Protein AF-A0A1W6KHS9-F1 (afdb_monomer_lite)

Structure (mmCIF, N/CA/C/O backbone):
data_AF-A0A1W6KHS9-F1
#
_entry.id   AF-A0A1W6KHS9-F1
#
loop_
_atom_site.group_PDB
_atom_site.id
_atom_site.type_symbol
_atom_site.label_atom_id
_atom_site.label_alt_id
_atom_site.label_comp_id
_atom_site.label_asym_id
_atom_site.label_entity_id
_atom_site.label_seq_id
_atom_site.pdbx_PDB_ins_code
_atom_site.Cartn_x
_atom_site.Cartn_y
_atom_site.Cartn_z
_atom_site.occupancy
_atom_site.B_iso_or_equiv
_atom_site.auth_seq_id
_atom_site.auth_comp_id
_atom_site.auth_asym_id
_atom_site.auth_atom_id
_atom_site.pdbx_PDB_model_num
ATOM 1 N N . MET A 1 1 ? 26.638 -10.730 1.265 1.00 33.09 1 MET A N 1
ATOM 2 C CA . MET A 1 1 ? 27.131 -9.361 1.001 1.00 33.09 1 MET A CA 1
ATOM 3 C C . MET A 1 1 ? 26.267 -8.772 -0.102 1.00 33.09 1 MET A C 1
ATOM 5 O O . MET A 1 1 ? 26.413 -9.170 -1.249 1.00 33.09 1 MET A O 1
ATOM 9 N N . ALA A 1 2 ? 25.277 -7.951 0.254 1.00 42.00 2 ALA A N 1
ATOM 10 C CA . ALA A 1 2 ? 24.339 -7.380 -0.707 1.00 42.00 2 ALA A CA 1
ATOM 11 C C . ALA A 1 2 ? 25.073 -6.368 -1.598 1.00 42.00 2 ALA A C 1
ATOM 13 O O . ALA A 1 2 ? 25.614 -5.383 -1.098 1.00 42.00 2 ALA A O 1
ATOM 14 N N . HIS A 1 3 ? 25.102 -6.616 -2.908 1.00 44.16 3 HIS A N 1
ATOM 15 C CA . HIS A 1 3 ? 25.538 -5.633 -3.896 1.00 44.16 3 HIS A CA 1
ATOM 16 C C . HIS A 1 3 ? 24.518 -4.490 -3.939 1.00 44.16 3 HIS A C 1
ATOM 18 O O . HIS A 1 3 ? 23.639 -4.446 -4.796 1.00 44.16 3 HIS A O 1
ATOM 24 N N . VAL A 1 4 ? 24.628 -3.548 -3.004 1.00 51.12 4 VAL A N 1
ATOM 25 C CA . VAL A 1 4 ? 24.019 -2.229 -3.159 1.00 51.12 4 VAL A CA 1
ATOM 26 C C . VAL A 1 4 ? 24.835 -1.534 -4.241 1.00 51.12 4 VAL A C 1
ATOM 28 O O . VAL A 1 4 ? 25.928 -1.024 -3.990 1.00 51.12 4 VAL A O 1
ATOM 31 N N . ARG A 1 5 ? 24.354 -1.618 -5.484 1.00 61.16 5 ARG A N 1
ATOM 32 C CA . ARG A 1 5 ? 24.939 -0.923 -6.632 1.00 61.16 5 ARG A CA 1
ATOM 33 C C . ARG A 1 5 ? 25.019 0.559 -6.257 1.00 61.16 5 ARG A C 1
ATOM 35 O O . ARG A 1 5 ? 23.987 1.172 -5.992 1.00 61.16 5 ARG A O 1
ATOM 42 N N . ARG A 1 6 ? 26.234 1.118 -6.161 1.00 52.75 6 ARG A N 1
ATOM 43 C CA . ARG A 1 6 ? 26.413 2.567 -6.006 1.00 52.75 6 ARG A CA 1
ATOM 44 C C . ARG A 1 6 ? 25.674 3.218 -7.168 1.00 52.75 6 ARG A C 1
ATOM 46 O O . ARG A 1 6 ? 26.001 2.954 -8.321 1.00 52.75 6 ARG A O 1
ATOM 53 N N . MET A 1 7 ? 24.655 4.015 -6.863 1.00 54.56 7 MET A N 1
ATOM 54 C CA . MET A 1 7 ? 24.063 4.904 -7.851 1.00 54.56 7 MET A CA 1
ATOM 55 C C . MET A 1 7 ? 25.090 6.003 -8.096 1.00 54.56 7 MET A C 1
ATOM 57 O O . MET A 1 7 ? 25.150 6.981 -7.348 1.00 54.56 7 MET A O 1
ATOM 61 N N . ASP A 1 8 ? 25.972 5.783 -9.068 1.00 49.53 8 ASP A N 1
ATOM 62 C CA . ASP A 1 8 ? 26.931 6.789 -9.500 1.00 49.53 8 ASP A CA 1
ATOM 63 C C . ASP A 1 8 ? 26.150 8.035 -9.927 1.00 49.53 8 ASP A C 1
ATOM 65 O O . ASP A 1 8 ? 25.478 8.071 -10.956 1.00 49.53 8 ASP A O 1
ATOM 69 N N . ARG A 1 9 ? 26.217 9.079 -9.094 1.00 54.19 9 ARG A N 1
ATOM 70 C CA . ARG A 1 9 ? 25.712 10.427 -9.387 1.00 54.19 9 ARG A CA 1
ATOM 71 C C . ARG A 1 9 ? 26.626 11.121 -10.404 1.00 54.19 9 ARG A C 1
ATOM 73 O O . ARG A 1 9 ? 27.145 12.200 -10.137 1.00 54.19 9 ARG A O 1
ATOM 80 N N . GLN A 1 10 ? 26.858 10.505 -11.559 1.00 48.47 10 GLN A N 1
ATOM 81 C CA . GLN A 1 10 ? 27.621 11.101 -12.654 1.00 48.47 10 GLN A CA 1
ATOM 82 C C . GLN A 1 10 ? 26.819 11.026 -13.952 1.00 48.47 10 GLN A C 1
ATOM 84 O O . GLN A 1 10 ? 26.829 10.015 -14.641 1.00 48.47 10 GLN A O 1
ATOM 89 N N . GLY A 1 11 ? 26.113 12.118 -14.267 1.00 51.16 11 GLY A N 1
ATOM 90 C CA . GLY A 1 11 ? 25.735 12.542 -15.627 1.00 51.16 11 GLY A CA 1
ATOM 91 C C . GLY A 1 11 ? 24.820 11.649 -16.480 1.00 51.16 11 GLY A C 1
ATOM 92 O O . GLY A 1 11 ? 24.346 12.110 -17.514 1.00 51.16 11 GLY A O 1
ATOM 93 N N . GLY A 1 12 ? 24.540 10.408 -16.084 1.00 55.84 12 GLY A N 1
ATOM 94 C CA . GLY A 1 12 ? 23.718 9.460 -16.831 1.00 55.84 12 GLY A CA 1
ATOM 95 C C . GLY A 1 12 ? 22.247 9.528 -16.426 1.00 55.84 12 GLY A C 1
ATOM 96 O O . GLY A 1 12 ? 21.903 9.428 -15.252 1.00 55.84 12 GLY A O 1
ATOM 97 N N . ARG A 1 13 ? 21.351 9.682 -17.404 1.00 71.31 13 ARG A N 1
ATOM 98 C CA . ARG A 1 13 ? 19.891 9.603 -17.218 1.00 71.31 13 ARG A CA 1
ATOM 99 C C . ARG A 1 13 ? 19.516 8.319 -16.453 1.00 71.31 13 ARG A C 1
ATOM 101 O O . ARG A 1 13 ? 19.798 7.237 -16.972 1.00 71.31 13 ARG A O 1
ATOM 108 N N . MET A 1 14 ? 18.828 8.436 -15.303 1.00 76.88 14 MET A N 1
ATOM 109 C CA . MET A 1 14 ? 18.243 7.289 -14.573 1.00 76.88 14 MET A CA 1
ATOM 110 C C . MET A 1 14 ? 17.533 6.362 -15.558 1.00 76.88 14 MET A C 1
ATOM 112 O O . MET A 1 14 ? 16.742 6.837 -16.380 1.00 76.88 14 MET A O 1
ATOM 116 N N . ASP A 1 15 ? 17.825 5.065 -15.520 1.00 77.88 15 ASP A N 1
ATOM 117 C CA . ASP A 1 15 ? 17.180 4.081 -16.389 1.00 77.88 15 ASP A CA 1
ATOM 118 C C . ASP A 1 15 ? 15.760 3.719 -15.916 1.00 77.88 15 ASP A C 1
ATOM 120 O O . ASP A 1 15 ? 15.308 4.188 -14.872 1.00 77.88 15 ASP A O 1
ATOM 124 N N . ALA A 1 16 ? 14.987 2.982 -16.724 1.00 79.62 16 ALA A N 1
ATOM 125 C CA . ALA A 1 16 ? 13.619 2.608 -16.350 1.00 79.62 16 ALA A CA 1
ATOM 126 C C . ALA A 1 16 ? 13.551 1.852 -15.021 1.00 79.62 16 ALA A C 1
ATOM 128 O O . ALA A 1 16 ? 12.618 2.073 -14.250 1.00 79.62 16 ALA A O 1
ATOM 129 N N . ARG A 1 17 ? 14.545 1.008 -14.742 1.00 81.62 17 ARG A N 1
ATOM 130 C CA . ARG A 1 17 ? 14.617 0.224 -13.515 1.00 81.62 17 ARG A CA 1
ATOM 131 C C . ARG A 1 17 ? 14.865 1.117 -12.305 1.00 81.62 17 ARG A C 1
ATOM 133 O O . ARG A 1 17 ? 14.144 1.004 -11.321 1.00 81.62 17 ARG A O 1
ATOM 140 N N . ASP A 1 18 ? 15.823 2.031 -12.385 1.00 83.75 18 ASP A N 1
ATOM 141 C CA . ASP A 1 18 ? 16.113 3.000 -11.329 1.00 83.75 18 ASP A CA 1
ATOM 142 C C . ASP A 1 18 ? 14.894 3.882 -11.040 1.00 83.75 18 ASP A C 1
ATOM 144 O O . ASP A 1 18 ? 14.545 4.121 -9.883 1.00 83.75 18 ASP A O 1
ATOM 148 N N . ARG A 1 19 ? 14.203 4.337 -12.096 1.00 84.75 19 ARG A N 1
ATOM 149 C CA . ARG A 1 19 ? 12.957 5.107 -11.960 1.00 84.75 19 ARG A CA 1
ATOM 150 C C . ARG A 1 19 ? 11.859 4.284 -11.285 1.00 84.75 19 ARG A C 1
ATOM 152 O O . ARG A 1 19 ? 11.175 4.815 -10.415 1.00 84.75 19 ARG A O 1
ATOM 159 N N . LEU A 1 20 ? 11.716 3.006 -11.642 1.00 85.69 20 LEU A N 1
ATOM 160 C CA . LEU A 1 20 ? 10.753 2.102 -11.013 1.00 85.69 20 LEU A CA 1
ATOM 161 C C . LEU A 1 20 ? 11.074 1.884 -9.530 1.00 85.69 20 LEU A C 1
ATOM 163 O O . LEU A 1 20 ? 10.178 1.978 -8.701 1.00 85.69 20 LEU A O 1
ATOM 167 N N . ILE A 1 21 ? 12.341 1.660 -9.176 1.00 87.69 21 ILE A N 1
ATOM 168 C CA . ILE A 1 21 ? 12.764 1.490 -7.778 1.00 87.69 21 ILE A CA 1
ATOM 169 C C . ILE A 1 21 ? 12.412 2.731 -6.949 1.00 87.69 21 ILE A C 1
ATOM 171 O O . ILE A 1 21 ? 11.853 2.601 -5.861 1.00 87.69 21 ILE A O 1
ATOM 175 N N . VAL A 1 22 ? 12.694 3.932 -7.463 1.00 91.94 22 VAL A N 1
ATOM 176 C CA . VAL A 1 22 ? 12.354 5.184 -6.767 1.00 91.94 22 VAL A CA 1
ATOM 177 C C . VAL A 1 22 ? 10.842 5.370 -6.647 1.00 91.94 22 VAL A C 1
ATOM 179 O O . VAL A 1 22 ? 10.371 5.767 -5.583 1.00 91.94 22 VAL A O 1
ATOM 182 N N . ALA A 1 23 ? 10.077 5.050 -7.693 1.00 90.94 23 ALA A N 1
ATOM 183 C CA . ALA A 1 23 ? 8.619 5.125 -7.655 1.00 90.94 23 ALA A CA 1
ATOM 184 C C . ALA A 1 23 ? 8.026 4.169 -6.605 1.00 90.94 23 ALA A C 1
ATOM 186 O O . ALA A 1 23 ? 7.228 4.594 -5.772 1.00 90.94 23 ALA A O 1
ATOM 187 N N . LEU A 1 24 ? 8.476 2.910 -6.582 1.00 90.94 24 LEU A N 1
ATOM 188 C CA . LEU A 1 24 ? 8.040 1.914 -5.600 1.00 90.94 24 LEU A CA 1
ATOM 189 C C . LEU A 1 24 ? 8.432 2.310 -4.172 1.00 90.94 24 LEU A C 1
ATOM 191 O O . LEU A 1 24 ? 7.641 2.148 -3.245 1.00 90.94 24 LEU A O 1
ATOM 195 N N . TYR A 1 25 ? 9.628 2.872 -3.985 1.00 95.81 25 TYR A N 1
ATOM 196 C CA . TYR A 1 25 ? 10.045 3.405 -2.689 1.00 95.81 25 TYR A CA 1
ATOM 197 C C . TYR A 1 25 ? 9.146 4.559 -2.227 1.00 95.81 25 TYR A C 1
ATOM 199 O O . TYR A 1 25 ? 8.709 4.571 -1.076 1.00 95.81 25 TYR A O 1
ATOM 207 N N . ALA A 1 26 ? 8.846 5.513 -3.113 1.00 96.00 26 ALA A N 1
ATOM 208 C CA . ALA A 1 26 ? 7.970 6.637 -2.799 1.00 96.00 26 ALA A CA 1
ATOM 209 C C . ALA A 1 26 ? 6.557 6.162 -2.423 1.00 96.00 26 ALA A C 1
ATOM 211 O O . ALA A 1 26 ? 6.001 6.631 -1.431 1.00 96.00 26 ALA A O 1
ATOM 212 N N . GLN A 1 27 ? 6.019 5.183 -3.155 1.00 94.75 27 GLN A N 1
ATOM 213 C CA . GLN A 1 27 ? 4.734 4.559 -2.843 1.00 94.75 27 GLN A CA 1
ATOM 214 C C . GLN A 1 27 ? 4.753 3.884 -1.464 1.00 94.75 27 GLN A C 1
ATOM 216 O O . GLN A 1 27 ? 3.860 4.122 -0.654 1.00 94.75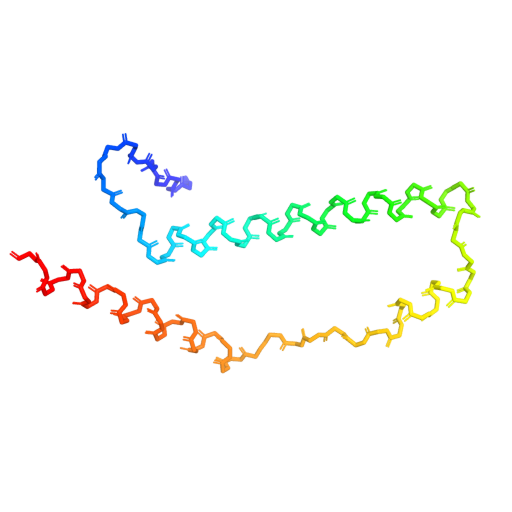 27 GLN A O 1
ATOM 221 N N . LEU A 1 28 ? 5.788 3.094 -1.161 1.00 96.25 28 LEU A N 1
ATOM 222 C CA . LEU A 1 28 ? 5.919 2.432 0.139 1.00 96.25 28 LEU A CA 1
ATOM 223 C C . LEU A 1 28 ? 6.048 3.437 1.295 1.00 96.25 28 LEU A C 1
ATOM 225 O O . LEU A 1 28 ? 5.523 3.203 2.382 1.00 96.25 28 LEU A O 1
ATOM 229 N N . LYS A 1 29 ? 6.744 4.559 1.081 1.00 97.12 29 LYS A N 1
ATOM 230 C CA . LYS A 1 29 ? 6.851 5.634 2.076 1.00 97.12 29 LYS A CA 1
ATOM 231 C C . LYS A 1 29 ? 5.487 6.267 2.357 1.00 97.12 29 LYS A C 1
ATOM 233 O O . LYS A 1 29 ? 5.119 6.384 3.520 1.00 97.12 29 LYS A O 1
ATOM 238 N N . ALA A 1 30 ? 4.735 6.606 1.311 1.00 96.81 30 ALA A N 1
ATOM 239 C CA . ALA A 1 30 ? 3.397 7.180 1.443 1.00 96.81 30 ALA A CA 1
ATOM 240 C C . ALA A 1 30 ? 2.425 6.227 2.164 1.00 96.81 30 ALA A C 1
ATOM 242 O O . ALA A 1 30 ? 1.633 6.651 3.005 1.00 96.81 30 ALA A O 1
ATOM 243 N N . GLU A 1 31 ? 2.520 4.927 1.880 1.00 95.56 31 GLU A N 1
ATOM 244 C CA . GLU A 1 31 ? 1.729 3.886 2.543 1.00 95.56 31 GLU A CA 1
ATOM 245 C C . GLU A 1 31 ? 2.026 3.819 4.051 1.00 95.56 31 GLU A C 1
ATOM 247 O O . GLU A 1 31 ? 1.108 3.784 4.871 1.00 95.56 31 GLU A O 1
ATOM 252 N N . ARG A 1 32 ? 3.306 3.898 4.438 1.00 97.94 32 ARG A N 1
ATOM 253 C CA . ARG A 1 32 ? 3.716 3.952 5.850 1.00 97.94 32 ARG A CA 1
ATOM 254 C C . ARG A 1 32 ? 3.228 5.211 6.556 1.00 97.94 32 ARG A C 1
ATOM 256 O O . ARG A 1 32 ? 2.670 5.095 7.640 1.00 97.94 32 ARG A O 1
ATOM 263 N N . GLU A 1 33 ? 3.378 6.377 5.933 1.00 98.00 33 GLU A N 1
ATOM 264 C CA . GLU A 1 33 ? 2.897 7.651 6.489 1.00 98.00 33 GLU A CA 1
ATOM 265 C C . GLU A 1 33 ? 1.370 7.638 6.694 1.00 98.00 33 GLU A C 1
ATOM 267 O O . GLU A 1 33 ? 0.863 8.097 7.722 1.00 98.00 33 GLU A O 1
ATOM 272 N N . THR A 1 34 ? 0.633 7.043 5.750 1.00 94.75 34 THR A N 1
ATOM 273 C CA . THR A 1 34 ? -0.823 6.855 5.853 1.00 94.75 34 THR A CA 1
ATOM 274 C C . THR A 1 34 ? -1.180 5.927 7.011 1.00 94.75 34 THR A C 1
ATOM 276 O O . THR A 1 34 ? -2.055 6.261 7.810 1.00 94.75 34 THR A O 1
ATOM 279 N N . ARG A 1 35 ? -0.478 4.793 7.152 1.00 95.31 35 ARG A N 1
ATOM 280 C CA . ARG A 1 35 ? -0.674 3.863 8.273 1.00 95.31 35 ARG A CA 1
ATOM 281 C C . ARG A 1 35 ? -0.429 4.543 9.618 1.00 95.31 35 ARG A C 1
ATOM 283 O O . ARG A 1 35 ? -1.272 4.437 10.498 1.00 95.31 35 ARG A O 1
ATOM 290 N N . GLU A 1 36 ? 0.683 5.256 9.772 1.00 97.50 36 GLU A N 1
ATOM 291 C CA . GLU A 1 36 ? 1.017 5.964 11.017 1.00 97.50 36 GLU A CA 1
ATOM 292 C C . GLU A 1 36 ? -0.058 6.999 11.383 1.00 97.50 36 GLU A C 1
ATOM 294 O O . GLU A 1 36 ? -0.497 7.074 12.533 1.00 97.50 36 GLU A O 1
ATOM 299 N N . THR A 1 37 ? -0.540 7.752 10.391 1.00 95.88 37 THR A N 1
ATOM 300 C CA . THR A 1 37 ? -1.632 8.719 10.575 1.00 95.88 37 THR A CA 1
ATOM 301 C C . THR A 1 37 ? -2.929 8.030 10.994 1.00 95.88 37 THR A C 1
ATOM 303 O O . THR A 1 37 ? -3.603 8.492 11.916 1.00 95.88 37 THR A O 1
ATOM 306 N N . LEU A 1 38 ? -3.272 6.907 10.357 1.00 94.50 38 LEU A N 1
ATOM 307 C CA . LEU A 1 38 ? -4.461 6.129 10.694 1.00 94.50 38 LEU A CA 1
ATOM 308 C C . LEU A 1 38 ? -4.368 5.542 12.108 1.00 94.50 38 LEU A C 1
ATOM 310 O O . LEU A 1 38 ? -5.318 5.649 12.879 1.00 94.50 38 LEU A O 1
ATOM 314 N N . GLU A 1 39 ? -3.218 4.982 12.487 1.00 95.62 39 GLU A N 1
ATOM 315 C CA . GLU A 1 39 ? -2.970 4.476 13.840 1.00 95.62 39 GLU A CA 1
ATOM 316 C C . GLU A 1 39 ? -3.129 5.575 14.893 1.00 95.62 39 GLU A C 1
ATOM 318 O O . GLU A 1 39 ? -3.766 5.361 15.928 1.00 95.62 39 GLU A O 1
ATOM 323 N N . TRP A 1 40 ? -2.574 6.761 14.634 1.00 96.88 40 TRP A N 1
ATOM 324 C CA . TRP A 1 40 ? -2.757 7.913 15.508 1.00 96.88 40 TRP A CA 1
ATOM 325 C C . TRP A 1 40 ? -4.237 8.304 15.606 1.00 96.88 40 T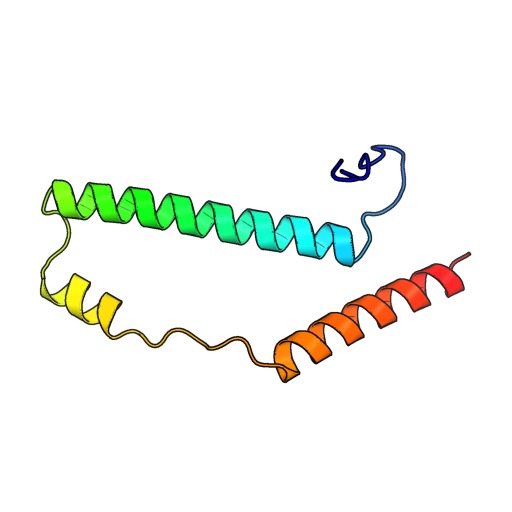RP A C 1
ATOM 327 O O . TRP A 1 40 ? -4.749 8.483 16.711 1.00 96.88 40 TRP A O 1
ATOM 337 N N . ALA A 1 41 ? -4.948 8.383 14.481 1.00 95.44 41 ALA A N 1
ATOM 338 C CA . ALA A 1 41 ? -6.353 8.773 14.450 1.00 95.44 41 ALA A CA 1
ATOM 339 C C . ALA A 1 41 ? -7.241 7.779 15.221 1.00 95.44 41 ALA A C 1
ATOM 341 O O . ALA A 1 41 ? -8.096 8.199 16.001 1.00 95.44 41 ALA A O 1
ATOM 342 N N . ILE A 1 42 ? -6.979 6.474 15.091 1.00 93.88 42 ILE A N 1
ATOM 343 C CA . ILE A 1 42 ? -7.658 5.418 15.857 1.00 93.88 42 ILE A CA 1
ATOM 344 C C . ILE A 1 42 ? -7.408 5.591 17.359 1.00 93.88 42 ILE A C 1
ATOM 346 O O . ILE A 1 42 ? -8.357 5.599 18.141 1.00 93.88 42 ILE A O 1
ATOM 350 N N . ARG A 1 43 ? -6.148 5.781 17.781 1.00 95.19 43 ARG A N 1
ATOM 351 C CA . ARG A 1 43 ? -5.802 5.957 19.207 1.00 95.19 43 ARG A CA 1
ATOM 352 C C . ARG A 1 43 ? -6.460 7.186 19.838 1.00 95.19 43 ARG A C 1
ATOM 354 O O . ARG A 1 43 ? -6.705 7.177 21.040 1.00 95.19 43 ARG A O 1
ATOM 361 N N . ASN A 1 44 ? -6.740 8.219 19.046 1.00 96.06 44 ASN A N 1
ATOM 362 C CA . ASN A 1 44 ? -7.376 9.456 19.504 1.00 96.06 44 ASN A CA 1
ATOM 363 C C . ASN A 1 44 ? -8.901 9.480 19.278 1.00 96.06 44 ASN A C 1
ATOM 365 O O . ASN A 1 44 ? -9.528 10.508 19.518 1.00 96.06 44 ASN A O 1
ATOM 369 N N . GLY A 1 45 ? -9.507 8.379 18.813 1.00 92.69 45 GLY A N 1
ATOM 370 C CA . GLY A 1 45 ? -10.950 8.305 18.559 1.00 92.69 45 GLY A CA 1
ATOM 371 C C . GLY A 1 45 ? -11.435 9.204 17.415 1.00 92.69 45 GLY A C 1
ATOM 372 O O . GLY A 1 45 ? -12.614 9.539 17.356 1.00 92.69 45 GLY A O 1
ATOM 373 N N . ALA A 1 46 ? -10.541 9.607 16.510 1.00 92.94 46 ALA A N 1
ATOM 374 C CA . ALA A 1 46 ? -10.842 10.496 15.388 1.00 92.94 46 ALA A CA 1
ATOM 375 C C . ALA A 1 46 ? -11.448 9.768 14.169 1.00 92.94 46 ALA A C 1
ATOM 377 O O . ALA A 1 46 ? -11.758 10.409 13.167 1.00 92.94 46 ALA A O 1
ATOM 378 N N . VAL A 1 47 ? -11.612 8.441 14.238 1.00 92.44 47 VAL A N 1
ATOM 379 C CA . VAL A 1 47 ? -12.194 7.598 13.179 1.00 92.44 47 VAL A CA 1
ATOM 380 C C . VAL A 1 47 ? -13.351 6.790 13.766 1.00 92.44 47 VAL A C 1
ATOM 382 O O . VAL A 1 47 ? -13.202 6.187 14.828 1.00 92.44 47 VAL A O 1
ATOM 385 N N . SER A 1 48 ? -14.504 6.780 13.090 1.00 94.31 48 SER A N 1
ATOM 386 C CA . SER A 1 48 ? -15.668 5.993 13.513 1.00 94.31 48 SER A CA 1
ATOM 387 C C . SER A 1 48 ? -15.525 4.515 13.137 1.00 94.31 48 SER A C 1
ATOM 389 O O . SER A 1 48 ? -14.789 4.158 12.217 1.00 94.31 48 SER A O 1
ATOM 391 N N . GLN A 1 49 ? -16.275 3.647 13.821 1.00 93.38 49 GLN A N 1
ATOM 392 C CA . GLN A 1 49 ? -16.327 2.219 13.498 1.00 93.38 49 GLN A CA 1
ATOM 393 C C . GLN A 1 49 ? -16.791 1.969 12.053 1.00 93.38 49 GLN A C 1
ATOM 395 O O . GLN A 1 49 ? -16.182 1.168 11.355 1.00 93.38 49 GLN A O 1
ATOM 400 N N . GLU A 1 50 ? -17.805 2.698 11.587 1.00 94.00 50 GLU A N 1
ATOM 401 C CA . GLU A 1 50 ? -18.316 2.602 10.212 1.00 94.00 50 GLU A CA 1
ATOM 402 C C . GLU A 1 50 ? -17.223 2.882 9.168 1.00 94.00 50 GLU A C 1
ATOM 404 O O . GLU A 1 50 ? -17.099 2.165 8.178 1.00 94.00 50 GLU A O 1
ATOM 409 N N . VAL A 1 51 ? -16.372 3.885 9.412 1.00 92.38 51 VAL A N 1
ATOM 410 C CA . VAL A 1 51 ? -15.251 4.200 8.514 1.00 92.38 51 VAL A CA 1
ATOM 411 C C . VAL A 1 51 ? -14.202 3.085 8.529 1.00 92.38 51 VAL A C 1
ATOM 413 O O . VAL A 1 51 ? -13.667 2.739 7.479 1.00 92.38 51 VAL A O 1
ATOM 416 N N . LEU A 1 52 ? -13.921 2.484 9.688 1.00 92.19 52 LEU A N 1
ATOM 417 C CA . LEU A 1 52 ? -12.998 1.346 9.776 1.00 92.19 52 LEU A CA 1
ATOM 418 C C . LEU A 1 52 ? -13.535 0.111 9.041 1.00 92.19 5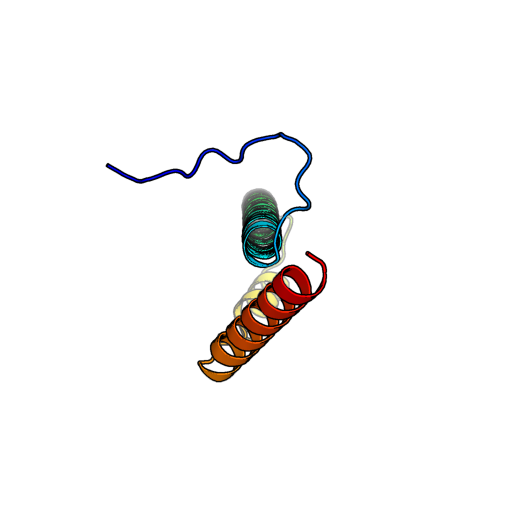2 LEU A C 1
ATOM 420 O O . LEU A 1 52 ? -12.767 -0.577 8.372 1.00 92.19 52 LEU A O 1
ATOM 424 N N . GLU A 1 53 ? -14.838 -0.153 9.128 1.00 93.56 53 GLU A N 1
ATOM 425 C CA . GLU A 1 53 ? -15.499 -1.242 8.400 1.00 93.56 53 GLU A CA 1
ATOM 426 C C . GLU A 1 53 ? -15.463 -1.013 6.883 1.00 93.56 53 GLU A C 1
ATOM 428 O O . GLU A 1 53 ? -15.158 -1.938 6.126 1.00 93.56 53 GLU A O 1
ATOM 433 N N . ALA A 1 54 ? -15.684 0.226 6.434 1.00 93.81 54 ALA A N 1
ATOM 434 C CA . ALA A 1 54 ? -15.553 0.592 5.026 1.00 93.81 54 ALA A CA 1
ATOM 435 C C . ALA A 1 54 ? -14.120 0.378 4.509 1.00 93.81 54 ALA A C 1
ATOM 437 O O . ALA A 1 54 ? -13.932 -0.197 3.442 1.00 93.81 54 ALA A O 1
ATOM 438 N N . ILE A 1 55 ? -13.104 0.764 5.288 1.00 90.56 55 ILE A N 1
ATOM 439 C CA . ILE A 1 55 ? -11.695 0.525 4.935 1.00 90.56 55 ILE A CA 1
ATOM 440 C C . ILE A 1 55 ? -11.382 -0.978 4.892 1.00 90.56 55 ILE A C 1
ATOM 442 O O . ILE A 1 55 ? -10.695 -1.437 3.986 1.00 90.56 55 ILE A O 1
ATOM 446 N N . ALA A 1 56 ? -11.874 -1.762 5.854 1.00 90.06 56 ALA A N 1
ATOM 447 C CA . ALA A 1 56 ? -11.591 -3.197 5.935 1.00 90.06 56 ALA A CA 1
ATOM 448 C C . ALA A 1 56 ? -12.249 -4.020 4.814 1.00 90.06 56 ALA A C 1
ATOM 450 O O . ALA A 1 56 ? -11.799 -5.127 4.517 1.00 90.06 56 ALA A O 1
ATOM 451 N N . THR A 1 57 ? -13.324 -3.500 4.225 1.00 93.81 57 THR A N 1
ATOM 452 C CA . THR A 1 57 ? -14.068 -4.149 3.138 1.00 93.81 57 THR A CA 1
ATOM 453 C C . THR A 1 57 ? -13.663 -3.654 1.752 1.00 93.81 57 THR A C 1
ATOM 455 O O . THR A 1 57 ? -14.086 -4.250 0.759 1.00 93.81 57 THR A O 1
ATOM 458 N N . ASP A 1 58 ? -12.820 -2.620 1.671 1.00 91.56 58 ASP A N 1
ATOM 459 C CA . ASP A 1 58 ? -12.283 -2.114 0.410 1.00 91.56 58 ASP A CA 1
ATOM 460 C C . ASP A 1 58 ? -11.387 -3.181 -0.257 1.00 91.56 58 ASP A C 1
ATOM 462 O O . ASP A 1 58 ? -10.415 -3.650 0.350 1.00 91.56 58 ASP A O 1
ATOM 466 N N . PRO A 1 59 ? -11.706 -3.639 -1.482 1.00 87.19 59 PRO A N 1
ATOM 467 C CA . PRO A 1 59 ? -10.946 -4.694 -2.136 1.00 87.19 59 PRO A CA 1
ATOM 468 C C . PRO A 1 59 ? -9.519 -4.246 -2.469 1.00 87.19 59 PRO A C 1
ATOM 470 O O . PRO A 1 59 ? -9.297 -3.286 -3.203 1.00 87.19 59 PRO A O 1
ATOM 473 N N . VAL A 1 60 ? -8.534 -5.023 -2.014 1.00 84.62 60 VAL A N 1
ATOM 474 C CA . VAL A 1 60 ? -7.129 -4.821 -2.389 1.00 84.62 60 VAL A CA 1
ATOM 475 C C . VAL A 1 60 ? -6.870 -5.465 -3.757 1.00 84.62 60 VAL A C 1
ATOM 477 O O . VAL A 1 60 ? -7.050 -6.681 -3.894 1.00 84.62 60 VAL A O 1
ATOM 480 N N . PRO A 1 61 ? -6.418 -4.705 -4.771 1.00 83.00 61 PRO A N 1
ATOM 481 C CA . PRO A 1 61 ? -6.055 -5.272 -6.062 1.00 83.00 61 PRO A CA 1
ATOM 482 C C . PRO A 1 61 ? -4.927 -6.296 -5.908 1.00 83.00 61 PRO A C 1
ATOM 484 O O . PRO A 1 61 ? -3.894 -6.020 -5.295 1.00 83.00 61 PRO A O 1
ATOM 487 N N . VAL A 1 62 ? -5.111 -7.482 -6.484 1.00 88.44 62 VAL A N 1
ATOM 488 C CA . VAL A 1 62 ? -4.073 -8.517 -6.511 1.00 88.44 62 VAL A CA 1
ATOM 489 C C . VAL A 1 62 ? -3.107 -8.205 -7.647 1.00 88.44 62 VAL A C 1
ATOM 491 O O . VAL A 1 62 ? -3.534 -8.049 -8.786 1.00 88.44 62 VAL A O 1
ATOM 494 N N . VAL A 1 63 ? -1.807 -8.158 -7.349 1.00 87.69 63 VAL A N 1
ATOM 495 C CA . VAL A 1 63 ? -0.776 -8.084 -8.392 1.00 87.69 63 VAL A CA 1
ATOM 496 C C . VAL A 1 63 ? -0.730 -9.423 -9.121 1.00 87.69 63 VAL A C 1
ATOM 498 O O . VAL A 1 63 ? -0.432 -10.458 -8.521 1.00 87.69 63 VAL A O 1
ATOM 501 N N . THR A 1 64 ? -1.028 -9.404 -10.414 1.00 92.25 64 THR A N 1
ATOM 502 C CA . THR A 1 64 ? -1.068 -10.594 -11.263 1.00 92.25 64 THR A CA 1
ATOM 503 C C . THR A 1 64 ? 0.252 -10.803 -12.005 1.00 92.25 64 THR A C 1
ATOM 505 O O . THR A 1 64 ? 1.090 -9.907 -12.125 1.00 92.25 64 THR A O 1
ATOM 508 N N . SER A 1 65 ? 0.446 -11.999 -12.563 1.00 90.00 65 SER A N 1
ATOM 509 C CA . SER A 1 65 ? 1.583 -12.263 -13.453 1.00 90.00 65 SER A CA 1
ATOM 510 C C . SER A 1 65 ? 1.546 -11.412 -14.732 1.00 90.00 65 SER A C 1
ATOM 512 O O . SER A 1 65 ? 2.602 -11.117 -15.288 1.00 90.00 65 SER A O 1
ATOM 514 N N . GLU A 1 66 ? 0.361 -10.993 -15.186 1.00 91.44 66 GLU A N 1
ATOM 515 C CA . GLU A 1 66 ? 0.200 -10.110 -16.349 1.00 91.44 66 GLU A CA 1
ATOM 516 C C . GLU A 1 66 ? 0.702 -8.688 -16.061 1.00 91.44 66 GLU A C 1
ATOM 518 O O . GLU A 1 66 ? 1.371 -8.083 -16.906 1.00 91.44 66 GLU A O 1
ATOM 523 N N . ASP A 1 67 ? 0.469 -8.187 -14.844 1.00 87.62 67 ASP A N 1
ATOM 524 C CA . ASP A 1 67 ? 0.995 -6.894 -14.397 1.00 87.62 67 ASP A CA 1
ATOM 525 C C . ASP A 1 67 ? 2.529 -6.899 -14.403 1.00 87.62 67 ASP A C 1
ATOM 527 O O . ASP A 1 67 ? 3.166 -5.970 -14.907 1.00 87.62 67 ASP A O 1
ATOM 531 N N . ILE A 1 68 ? 3.132 -7.988 -13.911 1.00 88.50 68 ILE A N 1
ATOM 532 C CA . ILE A 1 68 ? 4.590 -8.166 -13.897 1.00 88.50 68 ILE A CA 1
ATOM 533 C C . ILE A 1 68 ? 5.135 -8.202 -15.329 1.00 88.50 68 ILE A C 1
ATOM 535 O O . ILE A 1 68 ? 6.044 -7.437 -15.657 1.00 88.50 68 ILE A O 1
ATOM 539 N N . ALA A 1 69 ? 4.550 -9.025 -16.203 1.00 89.62 69 ALA A N 1
ATOM 540 C CA . ALA A 1 69 ? 4.983 -9.143 -17.596 1.00 89.62 69 ALA A CA 1
ATOM 541 C C . ALA A 1 69 ? 4.875 -7.806 -18.356 1.00 89.62 69 ALA A C 1
ATOM 543 O O . ALA A 1 69 ? 5.741 -7.458 -19.166 1.00 89.62 69 ALA A O 1
ATOM 544 N N . SER A 1 70 ? 3.833 -7.021 -18.073 1.00 87.56 70 SER A N 1
ATOM 545 C CA . SER A 1 70 ? 3.643 -5.689 -18.652 1.00 87.56 70 SER A CA 1
ATOM 546 C C . SER A 1 70 ? 4.755 -4.723 -18.236 1.00 87.56 70 SER A C 1
ATOM 548 O O . SER A 1 70 ? 5.300 -4.003 -19.079 1.00 87.56 70 SER A O 1
ATOM 550 N N . VAL A 1 71 ? 5.146 -4.742 -16.959 1.00 87.31 71 VAL A N 1
ATOM 551 C CA . VAL A 1 71 ? 6.259 -3.931 -16.444 1.00 87.31 71 VAL A CA 1
ATOM 552 C C . VAL A 1 71 ? 7.589 -4.355 -17.069 1.00 87.31 71 VAL A C 1
ATOM 554 O O . VAL A 1 71 ? 8.342 -3.499 -17.542 1.00 87.31 71 VAL A O 1
ATOM 557 N N . GLU A 1 72 ? 7.870 -5.656 -17.143 1.00 88.38 72 GLU A N 1
ATOM 558 C CA . GLU A 1 72 ? 9.096 -6.186 -17.755 1.00 88.38 72 GLU A CA 1
ATOM 559 C C . GLU A 1 72 ? 9.231 -5.768 -19.225 1.00 88.38 72 GLU A C 1
ATOM 561 O O . GLU A 1 72 ? 10.298 -5.320 -19.656 1.00 88.38 72 GLU A O 1
ATOM 566 N N . LYS A 1 73 ? 8.131 -5.812 -19.988 1.00 88.38 73 LYS A N 1
ATOM 567 C CA . LYS A 1 73 ? 8.100 -5.346 -21.380 1.00 88.38 73 LYS A CA 1
ATOM 568 C C . LYS A 1 73 ? 8.449 -3.861 -21.501 1.00 88.38 73 LYS A C 1
ATOM 570 O O . LYS A 1 73 ? 9.189 -3.477 -22.407 1.00 88.38 73 LYS A O 1
ATOM 575 N N . ILE A 1 74 ? 7.935 -3.014 -20.607 1.00 85.69 74 ILE A N 1
ATOM 576 C CA . ILE A 1 74 ? 8.241 -1.573 -20.602 1.00 85.69 74 ILE A CA 1
ATOM 577 C C . ILE A 1 74 ? 9.731 -1.337 -20.332 1.00 85.69 74 ILE A C 1
ATOM 579 O O . ILE A 1 74 ? 10.342 -0.495 -20.996 1.00 85.69 74 ILE A O 1
ATOM 583 N N . ILE A 1 75 ? 10.319 -2.088 -19.396 1.00 84.56 75 ILE A N 1
ATOM 584 C CA . ILE A 1 75 ? 11.750 -2.006 -19.079 1.00 84.56 75 ILE A CA 1
ATOM 585 C C . ILE A 1 75 ? 12.585 -2.403 -20.303 1.00 84.56 75 ILE A C 1
ATOM 587 O O . ILE A 1 75 ? 13.431 -1.618 -20.732 1.00 84.56 75 ILE A O 1
ATOM 591 N N . ALA A 1 76 ? 12.289 -3.549 -20.924 1.00 86.19 76 ALA A N 1
ATOM 592 C CA . ALA A 1 76 ? 13.006 -4.033 -22.106 1.00 86.19 76 ALA A CA 1
ATOM 593 C C . ALA A 1 76 ? 12.939 -3.043 -23.288 1.00 86.19 76 ALA A C 1
ATOM 595 O O . ALA A 1 76 ? 13.931 -2.810 -23.984 1.00 86.19 76 ALA A O 1
ATOM 596 N N . LEU A 1 77 ? 11.784 -2.400 -23.500 1.00 83.75 77 LEU A N 1
ATOM 597 C CA . LEU A 1 77 ? 11.627 -1.364 -24.525 1.00 83.75 77 LEU A CA 1
ATOM 598 C C . LEU A 1 77 ? 12.451 -0.101 -24.224 1.00 83.75 77 LEU A C 1
ATOM 600 O O . LEU A 1 77 ? 12.961 0.524 -25.156 1.00 83.75 77 LEU A O 1
ATOM 604 N N . ASP A 1 78 ? 12.580 0.307 -22.957 1.00 80.06 78 ASP A N 1
ATOM 605 C CA . ASP A 1 78 ? 13.414 1.461 -22.588 1.00 80.06 78 ASP A CA 1
ATOM 606 C C . ASP A 1 78 ? 14.904 1.166 -22.792 1.00 80.06 78 ASP A C 1
ATOM 608 O O . ASP A 1 78 ? 15.631 2.025 -23.291 1.00 80.06 78 ASP A O 1
ATOM 612 N N . GLU A 1 79 ? 15.348 -0.051 -22.473 1.00 79.88 79 GLU A N 1
ATOM 613 C CA . GLU A 1 79 ? 16.722 -0.502 -22.712 1.00 79.88 79 GLU A CA 1
ATOM 614 C C . GLU A 1 79 ? 17.063 -0.510 -24.209 1.00 79.88 79 GLU A C 1
ATOM 616 O O . GLU A 1 79 ? 18.072 0.072 -24.612 1.00 79.88 79 GLU A O 1
ATOM 621 N N . GLY A 1 80 ? 16.180 -1.044 -25.062 1.00 75.06 80 GLY A N 1
ATOM 622 C CA . GLY A 1 80 ? 16.381 -1.045 -26.516 1.00 75.06 80 GLY A CA 1
ATOM 623 C C . GLY A 1 80 ? 16.507 0.358 -27.128 1.00 75.06 80 GLY A C 1
ATOM 624 O O . GLY A 1 80 ? 17.316 0.579 -28.031 1.00 75.06 80 GLY A O 1
ATOM 625 N N . ARG A 1 81 ? 15.769 1.351 -26.608 1.00 74.12 81 ARG A N 1
ATOM 626 C CA . ARG A 1 81 ? 15.896 2.756 -27.052 1.00 74.12 81 ARG A CA 1
ATOM 627 C C . ARG A 1 81 ? 17.224 3.398 -26.662 1.00 74.12 81 ARG A C 1
ATOM 629 O O . ARG A 1 81 ? 17.636 4.349 -27.322 1.00 74.12 81 ARG A O 1
ATOM 636 N N . LYS A 1 82 ? 17.863 2.940 -25.583 1.00 66.44 82 LYS A N 1
ATOM 637 C CA . LYS A 1 82 ? 19.177 3.444 -25.160 1.00 66.44 82 LYS A CA 1
ATOM 638 C C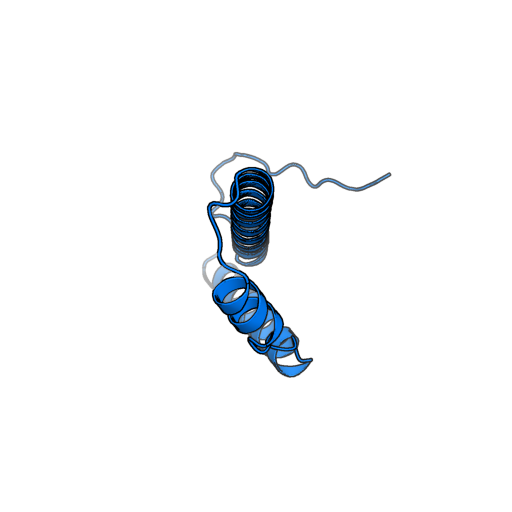 . LYS A 1 82 ? 20.278 2.931 -26.077 1.00 66.44 82 LYS A C 1
ATOM 640 O O . LYS A 1 82 ? 21.123 3.722 -26.476 1.00 66.44 82 LYS A O 1
ATOM 645 N N . THR A 1 83 ? 20.215 1.658 -26.465 1.00 69.38 83 THR A N 1
ATOM 646 C CA . THR A 1 83 ? 21.177 1.054 -27.399 1.00 69.38 83 THR A CA 1
ATOM 647 C C . THR A 1 83 ? 21.162 1.737 -28.765 1.00 69.38 83 THR A C 1
ATOM 649 O O . THR A 1 83 ? 22.211 1.932 -29.352 1.00 69.38 83 THR A O 1
ATOM 652 N N . ASN A 1 84 ? 19.988 2.157 -29.246 1.00 66.25 84 ASN A N 1
ATOM 653 C CA . ASN A 1 84 ? 19.817 2.770 -30.571 1.00 66.25 84 ASN A CA 1
ATOM 654 C C . ASN A 1 84 ? 20.112 4.289 -30.621 1.00 66.25 84 ASN A C 1
ATOM 656 O O . ASN A 1 84 ? 19.898 4.924 -31.651 1.00 66.25 84 ASN A O 1
ATOM 660 N N . ARG A 1 85 ? 20.501 4.900 -29.492 1.00 58.91 85 ARG A N 1
ATOM 661 C CA . ARG A 1 85 ? 20.859 6.330 -29.379 1.00 58.91 85 ARG A CA 1
ATOM 662 C C . ARG A 1 85 ? 22.357 6.567 -29.144 1.00 58.91 85 ARG A C 1
ATOM 664 O O . ARG A 1 85 ? 22.750 7.728 -29.051 1.00 58.91 85 ARG A O 1
ATOM 671 N N . ASN A 1 86 ? 23.140 5.495 -29.028 1.00 47.75 86 ASN A N 1
ATOM 672 C CA . ASN A 1 86 ? 24.605 5.504 -29.042 1.00 47.75 86 ASN A CA 1
ATOM 673 C C . ASN A 1 86 ? 25.111 5.110 -30.429 1.00 47.75 86 ASN A C 1
ATOM 675 O O . ASN A 1 86 ? 26.233 5.543 -30.760 1.00 47.75 86 ASN A O 1
#

Radius of gyration: 19.59 Å; chains: 1; bounding box: 46×25×50 Å

Sequence (86 aa):
MAHVRRMDRQGGRMDARDRLIVALYAQLKAERETRETLEWAIRNGAVSQEVLEAIATDPVPVVTSEDIASVEKIIALDEGRKTNRN

Secondary structure (DSSP, 8-state):
---------SS----HHHHHHHHHHHHHHHHHHHHHHHHHHHHTT-S-HHHHHHHHHSPPPPPPHHHHHHHHHHHHHHHHHHHTT-

Foldseek 3Di:
DDCPPPPPPPDDDQALVSVVVVVVVVVVVVVVVVVVVVVVCVVVVVDDPVRVVVVVPPDDDDDDPVNVVVSVVVRVVRVVVVVVVD

pLDDT: mean 82.54, std 16.05, range [33.09, 98.0]

=== Feature glossary ===
Key to the feature types in this record:

— What the protein is —

Primary structure: the covalent order of the twenty standard amino acids along the backbone. Two proteins with the same sequence will (almost always) fold to the same structure; two with 30% identity often share a fold but not the details.

Database cross-references. InterPro integrates a dozen domain/family signature databases into unified entries with residue-range hits. GO terms attach function/process/location labels with evidence codes. CATH codes position the fold in a four-level structural taxonomy. Organism is the NCBI-taxonomy species name.

— Where its atoms are —

The mmCIF block holds the 3D Cartesian coordinates of each backbone atom (N, Cα, C, O) in ångströms. mmCIF is the PDB's canonical archive format — a tagged-loop text representation of the atomic model.

Six rendered views show the 3D structure from the faces of a cube — i.e. along ±x, ±y, ±z. Rendering representation is drawn randomly per protein from cartoon (secondary-structure ribbons), sticks (backbone bonds), or molecular surface; coloring is either N→C rainbow (blue at the N-terminus through red at the C-terminus) or one color per chain.

— Local backbone conformation —

DSSP 8-state secondary structure assigns each residue one of H (α-helix), G (3₁₀-helix), I (π-helix), E (extended β-strand), B (isolated β-bridge), T (hydrogen-bonded turn), S (bend), or '-' (coil). The assignment is computed from backbone hydrogen-bond geometry via the Kabsch–Sander algorithm.

P-SEA three-state annotation labels each residue as helix, strand, or coil based purely on the geometry of the Cα trace. It serves as a fallback when the ful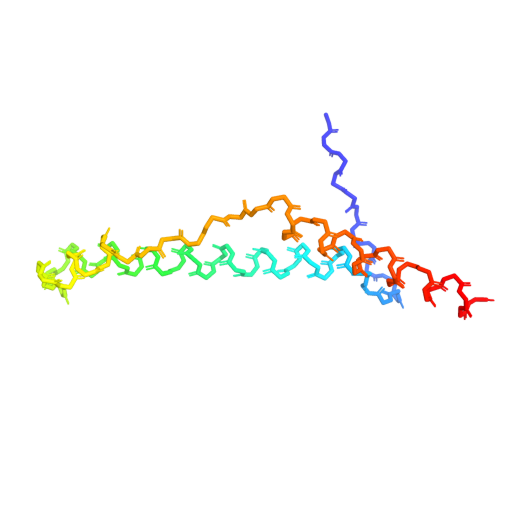l backbone (and thus DSSP) is unavailable.

The φ/ψ torsion pair specifies the backbone conformation at each residue. φ rotates about the N–Cα bond, ψ about the Cα–C bond. Steric clashes forbid most of the (φ, ψ) plane — the allowed regions (α-helix basin, β-sheet basin, left-handed helix) are the Ramachandran-allowed regions.

— Global shape and packing —

The geometric summary reports three shape descriptors. Rg (radius of gyration) measures how spread out the Cα atoms are about their centre of mass; compact globular proteins have small Rg, elongated or unfolded ones large. Cα contacts (<8 Å, |i−j|>4) count long-range residue pairs in spatial proximity — high for tightly packed folds, near zero for rods or random coil. The bounding-box extents give the protein's footprint along x, y, z in Å.

Accessible surface area quantifies burial. A residue with SASA near zero is packed into the hydrophobic core; one with SASA >100 Å² sits on the s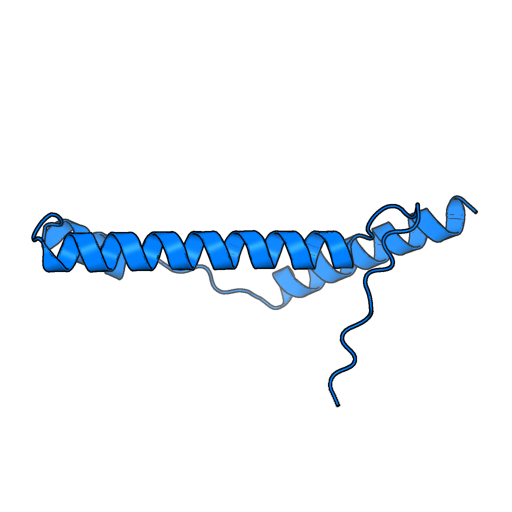urface. Computed here via the Shrake–Rupley numerical algorithm with a 1.4 Å probe.

Plot images: a contact map (which residues are close in 3D, as an N×N binary image), a Ramachandran scatter (backbone torsion angles, revealing secondary-structure composition at a glance), and — for AlphaFold structures — a PAE heatmap (pairwise prediction confidence).

— Structural neighborhood —

The Foldseek 3Di string encodes local tertiary geometry as a 20-letter alphabet — one character per residue — derived from the relative positions of nearby Cα atoms. Unlike the amino-acid sequence, 3Di is a direct function of the 3D structure, so two proteins with the same fold have similar 3Di strings even at low sequence identity.

Nearest PDB neighbors are the top structural matches found by Foldseek when searching this structure against the entire Protein Data Bank. Each hit reports a TM-score (0 to 1; >0.5 almost always implies the same fold) and an E-value. These are *structural* homologs — they may share no detectable sequence similarity.

— Confidence and disorder —

For AlphaFold models, the B-factor field carries pLDDT — the model's own estimate of local accuracy on a 0–100 scale. Regions with pLDDT<50 should be treated as essentially unmodeled; they often correspond to intrinsically disordered segments.

B-factor (Debye–Waller factor) reflects atomic displacement in the crystal lattice. It is an experimental observable (units Å²), not a prediction; low values mean the atom is pinned down, high values mean it moves or is heterogeneous across the crystal.

Predicted aligned error is AlphaFold's pairwise confidence. Unlike pLDDT (per-residue), PAE is per-residue-pair and captures whether two parts of the structure are correctly placed relative to each other. Units are ångströms of expected positional error.